Protein AF-A0A3D0UPE0-F1 (afdb_monomer_lite)

Secondary structure (DSSP, 8-state):
--HHHHHHHHHHHHHHHHHHHT-S-HHHHHHHHHHHHHHTTSS-HHHHHHGGG-HHHHHHHHHHHHHHHHHHHT--

Radius of gyration: 16.85 Å; chains: 1; bounding box: 33×20×51 Å

Structure (mmCIF, N/CA/C/O backbone):
data_AF-A0A3D0UPE0-F1
#
_entry.id   AF-A0A3D0UPE0-F1
#
loop_
_atom_site.group_PDB
_atom_site.id
_atom_site.type_symbol
_atom_site.label_atom_id
_atom_site.label_alt_id
_atom_site.label_comp_id
_atom_site.label_asym_id
_atom_site.label_entity_id
_atom_site.label_seq_id
_atom_site.pdbx_PDB_ins_code
_atom_site.Cartn_x
_atom_site.Cartn_y
_atom_site.Cartn_z
_atom_site.occupancy
_atom_site.B_iso_or_equiv
_atom_site.auth_seq_id
_atom_site.auth_comp_id
_atom_site.auth_asym_id
_atom_site.auth_atom_id
_atom_site.pdbx_PDB_model_num
ATOM 1 N N . MET A 1 1 ? -7.513 -11.813 22.551 1.00 56.59 1 MET A N 1
ATOM 2 C CA . MET A 1 1 ? -7.207 -11.103 21.292 1.00 56.59 1 MET A CA 1
ATOM 3 C C . MET A 1 1 ? -7.255 -9.621 21.595 1.00 56.59 1 MET A C 1
ATOM 5 O O . MET A 1 1 ? -8.267 -9.188 22.132 1.00 56.59 1 MET A O 1
ATOM 9 N N . THR A 1 2 ? -6.176 -8.873 21.365 1.00 89.50 2 THR A N 1
ATOM 10 C CA . THR A 1 2 ? -6.225 -7.409 21.510 1.00 89.50 2 THR A CA 1
ATOM 11 C C . THR A 1 2 ? -7.131 -6.831 20.421 1.00 89.50 2 THR A C 1
ATOM 13 O O . THR A 1 2 ? -7.277 -7.427 19.352 1.00 89.50 2 THR A O 1
ATOM 16 N N . LEU A 1 3 ? -7.780 -5.699 20.702 1.00 90.44 3 LEU A N 1
ATOM 17 C CA . LEU A 1 3 ? -8.706 -5.052 19.764 1.00 90.44 3 LEU A CA 1
ATOM 18 C C . LEU A 1 3 ? -8.022 -4.746 18.415 1.00 90.44 3 LEU A C 1
ATOM 20 O O . LEU A 1 3 ? -8.609 -4.954 17.358 1.00 90.44 3 LEU A O 1
ATOM 24 N N . GLU A 1 4 ? -6.751 -4.348 18.462 1.00 91.62 4 GLU A N 1
ATOM 25 C CA . GLU A 1 4 ? -5.898 -4.096 17.295 1.00 91.62 4 GLU A CA 1
ATOM 26 C C . GLU A 1 4 ? -5.746 -5.330 16.399 1.00 91.62 4 GLU A C 1
ATOM 28 O O . GLU A 1 4 ? -5.930 -5.240 15.188 1.00 91.62 4 GLU A O 1
ATOM 33 N N . ILE A 1 5 ? -5.480 -6.506 16.983 1.00 93.75 5 ILE A N 1
ATOM 34 C CA . ILE A 1 5 ? -5.331 -7.755 16.221 1.00 93.75 5 ILE A CA 1
ATOM 35 C C . ILE A 1 5 ? -6.634 -8.094 15.491 1.00 93.75 5 ILE A C 1
ATOM 37 O O . ILE A 1 5 ? -6.604 -8.484 14.325 1.00 93.75 5 ILE A O 1
ATOM 41 N N . ILE A 1 6 ? -7.783 -7.921 16.153 1.00 95.38 6 ILE A N 1
ATOM 42 C CA . ILE A 1 6 ? -9.093 -8.169 15.535 1.00 95.38 6 ILE A CA 1
ATOM 43 C C . ILE A 1 6 ? -9.301 -7.226 14.343 1.00 95.38 6 ILE A C 1
ATOM 45 O O . ILE A 1 6 ? -9.711 -7.684 13.277 1.00 95.38 6 ILE A O 1
ATOM 49 N N . LEU A 1 7 ? -8.973 -5.939 14.494 1.00 94.81 7 LEU A N 1
ATOM 50 C CA . LEU A 1 7 ? -9.072 -4.957 13.411 1.00 94.81 7 LEU A CA 1
ATOM 51 C C . LEU A 1 7 ? -8.188 -5.326 12.215 1.00 94.81 7 LEU A C 1
ATOM 53 O O . LEU A 1 7 ? -8.680 -5.332 11.087 1.00 94.81 7 LEU A O 1
ATOM 57 N N . VAL A 1 8 ? -6.926 -5.705 12.448 1.00 95.19 8 VAL A N 1
ATOM 58 C CA . VAL A 1 8 ? -6.021 -6.157 11.376 1.00 95.19 8 VAL A CA 1
ATOM 59 C C . VAL A 1 8 ? -6.620 -7.348 10.627 1.00 95.19 8 VAL A C 1
ATOM 61 O O . VAL A 1 8 ? -6.678 -7.337 9.397 1.00 95.19 8 VAL A O 1
ATOM 64 N N . PHE A 1 9 ? -7.108 -8.363 11.346 1.00 95.81 9 PHE A N 1
ATOM 65 C CA . PHE A 1 9 ? -7.698 -9.548 10.718 1.00 95.81 9 PHE A CA 1
ATOM 66 C C . PHE A 1 9 ? -8.935 -9.221 9.883 1.00 95.81 9 PHE A C 1
ATOM 68 O O . PHE A 1 9 ? -9.084 -9.762 8.787 1.00 95.81 9 PHE A O 1
ATOM 75 N N . VAL A 1 10 ? -9.801 -8.324 10.363 1.00 96.12 10 VAL A N 1
ATOM 76 C CA . VAL A 1 10 ? -10.974 -7.869 9.604 1.00 96.12 10 VAL A CA 1
ATOM 77 C C . VAL A 1 10 ? -10.545 -7.148 8.326 1.00 96.12 10 VAL A C 1
ATOM 79 O O . VAL A 1 10 ? -11.069 -7.458 7.257 1.00 96.12 10 VAL A O 1
ATOM 82 N N . ILE A 1 11 ? -9.564 -6.242 8.404 1.00 95.81 11 ILE A N 1
ATOM 83 C CA . ILE A 1 11 ? -9.048 -5.516 7.232 1.00 95.81 11 ILE A CA 1
ATOM 84 C C . ILE A 1 11 ? -8.477 -6.496 6.199 1.00 95.81 11 ILE A C 1
ATOM 86 O O . ILE A 1 11 ? -8.797 -6.391 5.015 1.00 95.81 11 ILE A O 1
ATOM 90 N N . ILE A 1 12 ? -7.687 -7.481 6.635 1.00 95.69 12 ILE A N 1
ATOM 91 C CA . ILE A 1 12 ? -7.120 -8.506 5.748 1.00 95.69 12 ILE A CA 1
ATOM 92 C C . ILE A 1 12 ? -8.227 -9.352 5.112 1.00 95.69 12 ILE A C 1
ATOM 94 O O . ILE A 1 12 ? -8.202 -9.572 3.903 1.00 95.69 12 ILE A O 1
ATOM 98 N N . ALA A 1 13 ? -9.216 -9.803 5.888 1.00 96.56 13 ALA A N 1
ATOM 99 C CA . ALA A 1 13 ? -10.323 -10.598 5.362 1.00 96.56 13 ALA A CA 1
ATOM 100 C C . ALA A 1 13 ? -11.106 -9.830 4.284 1.00 96.56 13 ALA A C 1
ATOM 102 O O . ALA A 1 13 ? -11.387 -10.376 3.216 1.00 96.56 13 ALA A O 1
ATOM 103 N N . VAL A 1 14 ? -11.393 -8.547 4.523 1.00 95.88 14 VAL A N 1
ATOM 104 C CA . VAL A 1 14 ? -12.043 -7.673 3.535 1.00 95.88 14 VAL A CA 1
ATOM 105 C C . VAL A 1 14 ? -11.166 -7.497 2.294 1.00 95.88 14 VAL A C 1
ATOM 107 O O . VAL A 1 14 ? -11.671 -7.625 1.181 1.00 95.88 14 VAL A O 1
ATOM 110 N N . ALA A 1 15 ? -9.861 -7.266 2.455 1.00 95.19 15 ALA A N 1
ATOM 111 C CA . ALA A 1 15 ? -8.931 -7.129 1.334 1.00 95.19 15 ALA A CA 1
ATOM 112 C C . ALA A 1 15 ? -8.896 -8.387 0.453 1.00 95.19 15 ALA A C 1
ATOM 114 O O . ALA A 1 15 ? -8.963 -8.286 -0.771 1.00 95.19 15 ALA A O 1
ATOM 115 N N . VAL A 1 16 ? -8.860 -9.573 1.068 1.00 95.44 16 VAL A N 1
ATOM 116 C CA . VAL A 1 16 ? -8.896 -10.860 0.359 1.00 95.44 16 VAL A CA 1
ATOM 117 C C . VAL A 1 16 ? -10.205 -11.022 -0.411 1.00 95.44 16 VAL A C 1
ATOM 119 O O . VAL A 1 16 ? -10.173 -11.375 -1.587 1.00 95.44 16 VAL A O 1
ATOM 122 N N . ILE A 1 17 ? -11.349 -10.718 0.208 1.00 95.81 17 ILE A N 1
ATOM 123 C CA . ILE A 1 17 ? -12.654 -10.779 -0.469 1.00 95.81 17 ILE A CA 1
ATOM 124 C C . ILE A 1 17 ? -12.684 -9.823 -1.668 1.00 95.81 17 ILE A C 1
ATOM 126 O O . ILE A 1 17 ? -13.153 -10.202 -2.741 1.00 95.81 17 ILE A O 1
ATOM 130 N N . LEU A 1 18 ? -12.160 -8.604 -1.513 1.00 94.56 18 LEU A N 1
ATOM 131 C CA . LEU A 1 18 ? -12.094 -7.625 -2.597 1.00 94.56 18 LEU A CA 1
ATOM 132 C C . LEU A 1 18 ? -11.188 -8.093 -3.739 1.00 94.56 18 LEU A C 1
ATOM 134 O O . LEU A 1 18 ? -11.609 -8.004 -4.892 1.00 94.56 18 LEU A O 1
ATOM 138 N N . PHE A 1 19 ? -10.010 -8.647 -3.439 1.00 92.38 19 PHE A N 1
ATOM 139 C CA . PHE A 1 19 ? -9.118 -9.208 -4.457 1.00 92.38 19 PHE A CA 1
ATOM 140 C C . PHE A 1 19 ? -9.748 -10.380 -5.205 1.00 92.38 19 PHE A C 1
ATOM 142 O O . PHE A 1 19 ? -9.710 -10.404 -6.430 1.00 92.38 19 PHE A O 1
ATOM 149 N N . VAL A 1 20 ? -10.375 -11.322 -4.496 1.00 94.50 20 VAL A N 1
ATOM 150 C CA . VAL A 1 20 ? -11.035 -12.477 -5.127 1.00 94.50 20 VAL A CA 1
ATOM 151 C C . VAL A 1 20 ? -12.249 -12.048 -5.952 1.00 94.50 20 VAL A C 1
ATOM 153 O O . VAL A 1 20 ? -12.569 -12.682 -6.953 1.00 94.50 20 VAL A O 1
ATOM 156 N N . SER A 1 21 ? -12.931 -10.970 -5.554 1.00 93.62 21 SER A N 1
ATOM 157 C CA . SER A 1 21 ? -14.090 -10.473 -6.294 1.00 93.62 21 SER A CA 1
ATOM 158 C C . SER A 1 21 ? -13.740 -9.875 -7.659 1.00 93.62 21 SER A C 1
ATOM 160 O O . SER A 1 21 ? -14.641 -9.756 -8.484 1.00 93.62 21 SER A O 1
ATOM 162 N N . ASP A 1 22 ? -12.483 -9.460 -7.869 1.00 90.31 22 ASP A N 1
ATOM 163 C CA . ASP A 1 22 ? -11.957 -8.796 -9.078 1.00 90.31 22 ASP A CA 1
ATOM 164 C C . ASP A 1 22 ?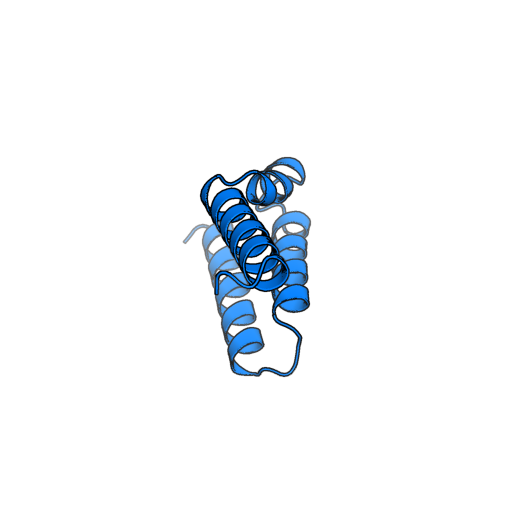 -12.810 -7.609 -9.588 1.00 90.31 22 ASP A C 1
ATOM 166 O O . ASP A 1 22 ? -12.706 -7.154 -10.724 1.00 90.31 22 ASP A O 1
ATOM 170 N N . LYS A 1 23 ? -13.692 -7.071 -8.733 1.00 91.50 23 LYS A N 1
ATOM 171 C CA . LYS A 1 23 ? -14.576 -5.943 -9.070 1.00 91.50 23 LYS A CA 1
ATOM 172 C C . LYS A 1 23 ? -13.844 -4.609 -9.041 1.00 91.50 23 LYS A C 1
ATOM 174 O O . LYS A 1 23 ? -14.299 -3.640 -9.644 1.00 91.50 23 LYS A O 1
ATOM 179 N N . LEU A 1 24 ? -12.758 -4.539 -8.278 1.00 92.31 24 LEU A N 1
ATOM 180 C CA . LEU A 1 24 ? -11.964 -3.340 -8.073 1.00 92.31 24 LEU A CA 1
ATOM 181 C C . LEU A 1 24 ? -10.530 -3.623 -8.490 1.00 92.31 24 LEU A C 1
ATOM 183 O O . LEU A 1 24 ? -9.983 -4.680 -8.189 1.00 92.31 24 LEU A O 1
ATOM 187 N N . ARG A 1 25 ? -9.908 -2.634 -9.133 1.00 94.31 25 ARG A N 1
ATOM 188 C CA . ARG A 1 25 ? -8.488 -2.689 -9.478 1.00 94.31 25 ARG A CA 1
ATOM 189 C C . ARG A 1 25 ? -7.660 -2.967 -8.226 1.00 94.31 25 ARG A C 1
ATOM 191 O O . ARG A 1 25 ? -7.868 -2.318 -7.201 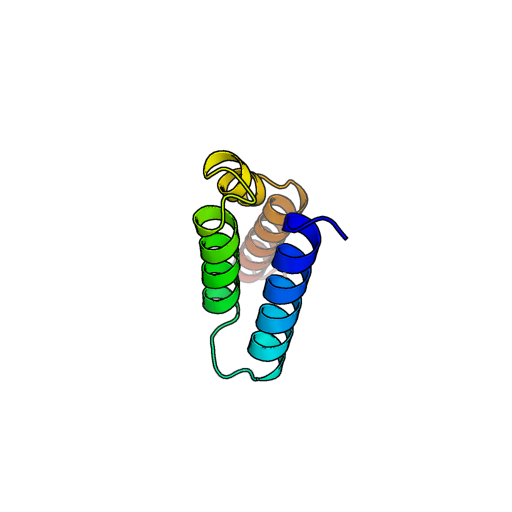1.00 94.31 25 ARG A O 1
ATOM 198 N N . VAL A 1 26 ? -6.684 -3.862 -8.354 1.00 91.00 26 VAL A N 1
ATOM 199 C CA . VAL A 1 26 ? -5.761 -4.250 -7.275 1.00 91.00 26 VAL A CA 1
ATOM 200 C C . VAL A 1 26 ? -5.132 -3.022 -6.609 1.00 91.00 26 VAL A C 1
ATOM 202 O O . VAL A 1 26 ? -5.129 -2.924 -5.384 1.00 91.00 26 VAL A O 1
ATOM 205 N N . ASP A 1 27 ? -4.711 -2.038 -7.407 1.00 93.19 27 ASP A N 1
ATOM 206 C CA . ASP A 1 27 ? -4.142 -0.771 -6.925 1.00 93.19 27 ASP A CA 1
ATOM 207 C C . ASP A 1 27 ? -5.101 -0.019 -5.986 1.00 93.19 27 ASP A C 1
ATOM 209 O O . ASP A 1 27 ? -4.698 0.540 -4.967 1.00 93.19 27 ASP A O 1
ATOM 213 N N . LEU A 1 28 ? -6.396 -0.023 -6.315 1.00 94.62 28 LEU A N 1
ATOM 214 C CA . LEU A 1 28 ? -7.427 0.671 -5.550 1.00 94.62 28 LEU A CA 1
ATOM 215 C C . LEU A 1 28 ? -7.725 -0.061 -4.239 1.00 94.62 28 LEU A C 1
ATOM 217 O O . LEU A 1 28 ? -7.884 0.579 -3.203 1.00 94.62 28 LEU A O 1
ATOM 221 N N . VAL A 1 29 ? -7.736 -1.397 -4.261 1.00 95.50 29 VAL A N 1
ATOM 222 C CA . VAL A 1 29 ? -7.844 -2.213 -3.042 1.00 95.50 29 VAL A CA 1
ATOM 223 C C . VAL A 1 29 ? -6.654 -1.956 -2.118 1.00 95.50 29 VAL A C 1
ATOM 225 O O . VAL A 1 29 ? -6.857 -1.725 -0.927 1.00 95.50 29 VAL A O 1
ATOM 228 N N . ALA A 1 30 ? -5.432 -1.904 -2.655 1.00 92.94 30 ALA A N 1
ATOM 229 C CA . ALA A 1 30 ? -4.236 -1.592 -1.875 1.00 92.94 30 ALA A CA 1
ATOM 230 C C . ALA A 1 30 ? -4.318 -0.203 -1.214 1.00 92.94 30 ALA A C 1
ATOM 232 O O . ALA A 1 30 ? -4.044 -0.080 -0.018 1.00 92.94 30 ALA A O 1
ATOM 233 N N . LEU A 1 31 ? -4.766 0.826 -1.948 1.00 94.31 31 LEU A N 1
ATOM 234 C CA . LEU A 1 31 ? -4.992 2.160 -1.376 1.00 94.31 31 LEU A CA 1
ATOM 235 C C . LEU A 1 31 ? -6.060 2.155 -0.275 1.00 94.31 31 LEU A C 1
ATOM 237 O O . LEU A 1 31 ? -5.878 2.817 0.745 1.00 94.31 31 LEU A O 1
ATOM 241 N N . MET A 1 32 ? -7.160 1.417 -0.452 1.00 94.94 32 MET A N 1
ATOM 242 C CA . MET A 1 32 ? -8.209 1.317 0.569 1.00 94.94 32 MET A CA 1
ATOM 243 C C . MET A 1 32 ? -7.710 0.638 1.845 1.00 94.94 32 MET A C 1
ATOM 245 O O . MET A 1 32 ? -8.045 1.090 2.937 1.00 94.94 32 MET A O 1
ATOM 249 N N . VAL A 1 33 ? -6.893 -0.412 1.726 1.00 95.12 33 VAL A N 1
ATOM 250 C CA . VAL A 1 33 ? -6.277 -1.081 2.884 1.00 95.12 33 VAL A CA 1
ATOM 251 C C . VAL A 1 33 ? -5.337 -0.129 3.616 1.00 95.12 33 VAL A C 1
ATOM 253 O O . VAL A 1 33 ? -5.431 -0.000 4.836 1.00 95.12 33 VAL A O 1
ATOM 256 N N . LEU A 1 34 ? -4.479 0.585 2.882 1.00 94.88 34 LEU A N 1
ATOM 257 C CA . LEU A 1 34 ? -3.578 1.582 3.459 1.00 94.88 34 LEU A CA 1
ATOM 258 C C . LEU A 1 34 ? -4.364 2.677 4.200 1.00 94.88 34 LEU A C 1
ATOM 260 O O . LEU A 1 34 ? -4.052 2.998 5.346 1.00 94.88 34 LEU A O 1
ATOM 264 N N . ALA A 1 35 ? -5.423 3.204 3.576 1.00 94.94 35 ALA A N 1
ATOM 265 C CA . ALA A 1 35 ? -6.299 4.203 4.179 1.00 94.94 35 ALA A CA 1
ATOM 266 C C . ALA A 1 35 ? -7.003 3.669 5.434 1.00 94.94 35 ALA A C 1
ATOM 268 O O . ALA A 1 35 ? -7.038 4.360 6.448 1.00 94.94 35 ALA A O 1
ATOM 269 N N . ALA A 1 36 ? -7.519 2.437 5.404 1.00 95.62 36 ALA A N 1
ATOM 270 C CA . ALA A 1 36 ? -8.165 1.813 6.556 1.00 95.62 36 ALA A CA 1
ATOM 271 C C . ALA A 1 36 ? -7.200 1.660 7.742 1.00 95.62 36 ALA A C 1
ATOM 273 O O . ALA A 1 36 ? -7.572 1.973 8.872 1.00 95.62 36 ALA A O 1
ATOM 274 N N . LEU A 1 37 ? -5.956 1.239 7.498 1.00 94.62 37 LEU A N 1
ATOM 275 C CA . LEU A 1 37 ? -4.939 1.091 8.545 1.00 94.62 37 LEU A CA 1
ATOM 276 C C . LEU A 1 37 ? -4.569 2.435 9.194 1.00 94.62 37 LEU A C 1
ATOM 278 O O . LEU A 1 37 ? -4.451 2.512 10.416 1.00 94.62 37 LEU A O 1
ATOM 282 N N . VAL A 1 38 ? -4.441 3.503 8.400 1.00 94.94 38 VAL A N 1
ATOM 283 C CA . VAL A 1 38 ? -4.148 4.850 8.921 1.00 94.94 38 VAL A CA 1
ATOM 284 C C . VAL A 1 38 ? -5.354 5.437 9.665 1.00 94.94 38 VAL A C 1
ATOM 286 O O . VAL A 1 38 ? -5.200 5.969 10.761 1.00 94.94 38 VAL A O 1
ATOM 289 N N . LEU A 1 39 ? -6.567 5.320 9.110 1.00 95.12 39 LEU A N 1
ATOM 290 C CA . LEU A 1 39 ? -7.792 5.859 9.720 1.00 95.12 39 LEU A CA 1
ATOM 291 C C . LEU A 1 39 ? -8.172 5.155 11.026 1.00 95.12 39 LEU A C 1
ATOM 293 O O . LEU A 1 39 ? -8.712 5.788 11.928 1.00 95.12 39 LEU A O 1
ATOM 297 N N . THR A 1 40 ? -7.889 3.856 11.137 1.00 93.75 40 THR A N 1
ATOM 298 C CA . THR A 1 40 ? -8.087 3.096 12.383 1.00 93.75 40 THR A CA 1
ATOM 299 C C . THR A 1 40 ? -6.995 3.355 13.423 1.00 93.75 40 THR A C 1
ATOM 301 O O . THR A 1 40 ? -7.113 2.875 14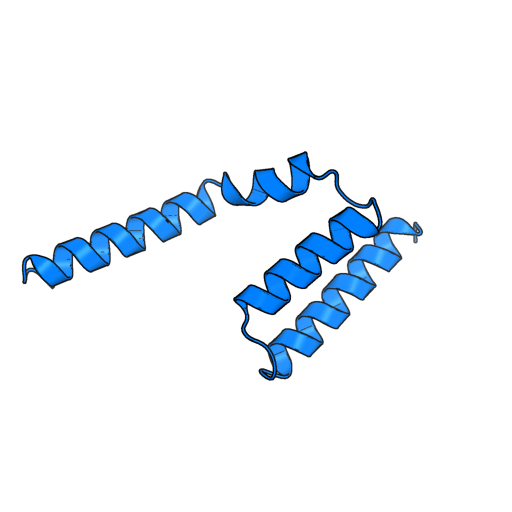.547 1.00 93.75 40 THR A O 1
ATOM 304 N N . GLY A 1 41 ? -5.949 4.117 13.077 1.00 91.94 41 GLY A N 1
ATOM 305 C CA . GLY A 1 41 ? -4.831 4.421 13.970 1.00 91.94 41 GLY A CA 1
ATOM 306 C C . GLY A 1 41 ? -3.917 3.225 14.247 1.00 91.94 41 GLY A C 1
ATOM 307 O O . GLY A 1 41 ? -3.104 3.292 15.163 1.00 91.94 41 GLY A O 1
ATOM 308 N N . LEU A 1 42 ? -4.043 2.142 13.471 1.00 92.19 42 LEU A N 1
ATOM 309 C CA . LEU A 1 42 ? -3.199 0.949 13.590 1.00 92.19 42 LEU A CA 1
ATOM 310 C C . LEU A 1 42 ? -1.753 1.229 13.173 1.00 92.19 42 LEU A C 1
ATOM 312 O O . LEU A 1 42 ? -0.834 0.599 13.687 1.00 92.19 42 LEU A O 1
ATOM 316 N N . ILE A 1 43 ? -1.561 2.157 12.232 1.00 93.94 43 ILE A N 1
ATOM 317 C CA . ILE A 1 43 ? -0.247 2.620 11.779 1.00 93.94 43 ILE A CA 1
ATOM 318 C C . ILE A 1 43 ? -0.243 4.141 11.644 1.00 93.94 43 ILE A C 1
ATOM 320 O O . ILE A 1 43 ? -1.275 4.755 11.353 1.00 93.94 43 ILE A O 1
ATOM 324 N N . THR A 1 44 ? 0.925 4.761 11.802 1.00 94.69 44 THR A N 1
ATOM 325 C CA . THR A 1 44 ? 1.062 6.194 11.529 1.00 94.69 44 THR A CA 1
ATOM 326 C C . THR A 1 44 ? 1.111 6.462 10.016 1.00 94.69 44 THR A C 1
ATOM 328 O O . THR A 1 44 ? 1.459 5.573 9.232 1.00 94.69 44 THR A O 1
ATOM 331 N N . PRO A 1 45 ? 0.825 7.697 9.559 1.00 91.69 45 PRO A N 1
ATOM 332 C CA . PRO A 1 45 ? 1.013 8.060 8.154 1.00 91.69 45 PRO A CA 1
ATOM 333 C C . PRO A 1 45 ? 2.455 7.844 7.666 1.00 91.69 45 PRO A C 1
ATOM 335 O O . PRO A 1 45 ? 2.664 7.465 6.516 1.00 91.69 45 PRO A O 1
ATOM 338 N N . ALA A 1 46 ? 3.449 8.047 8.539 1.00 92.31 46 ALA A N 1
ATOM 339 C CA . ALA A 1 46 ? 4.853 7.806 8.216 1.00 92.31 46 ALA A CA 1
ATOM 340 C C . ALA A 1 46 ? 5.134 6.310 7.986 1.00 92.31 46 ALA A C 1
ATOM 342 O O . ALA A 1 46 ? 5.804 5.955 7.015 1.00 92.31 46 ALA A O 1
ATOM 343 N N . ASP A 1 47 ? 4.555 5.433 8.811 1.00 91.50 47 ASP A N 1
ATOM 344 C CA . ASP A 1 47 ? 4.670 3.980 8.641 1.00 91.50 47 ASP A CA 1
ATOM 345 C C . ASP A 1 47 ? 4.001 3.514 7.344 1.00 91.50 47 ASP A C 1
ATOM 347 O O . ASP A 1 47 ? 4.559 2.690 6.620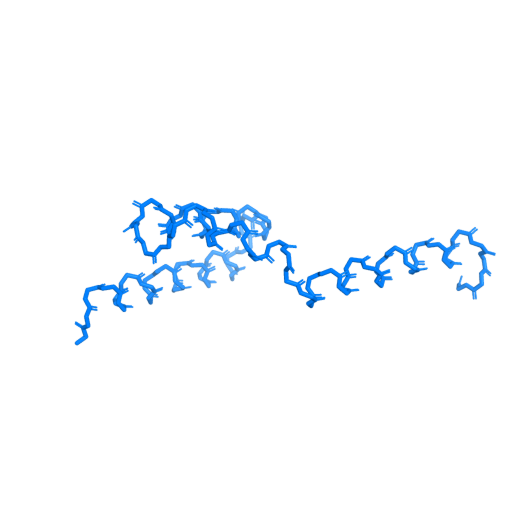 1.00 91.50 47 ASP A O 1
ATOM 351 N N . ALA A 1 48 ? 2.848 4.089 6.992 1.00 90.81 48 ALA A N 1
ATOM 352 C CA . ALA A 1 48 ? 2.176 3.815 5.722 1.00 90.81 48 ALA A CA 1
ATOM 353 C C . ALA A 1 48 ? 3.064 4.161 4.508 1.00 90.81 48 ALA A C 1
ATOM 355 O O . ALA A 1 48 ? 3.137 3.400 3.542 1.00 90.81 48 ALA A O 1
ATOM 356 N N . LEU A 1 49 ? 3.783 5.286 4.574 1.00 89.56 49 LEU A N 1
ATOM 357 C CA . LEU A 1 49 ? 4.726 5.723 3.539 1.00 89.56 49 LEU A CA 1
ATOM 358 C C . LEU A 1 49 ? 5.999 4.864 3.486 1.00 89.56 49 LEU A C 1
ATOM 360 O O . LEU A 1 49 ? 6.576 4.693 2.410 1.00 89.56 49 LEU A O 1
ATOM 364 N N . SER A 1 50 ? 6.418 4.276 4.611 1.00 91.06 50 SER A N 1
ATOM 365 C CA . SER A 1 50 ? 7.623 3.437 4.678 1.00 91.06 50 SER A CA 1
ATOM 366 C C . SER A 1 50 ? 7.568 2.229 3.729 1.00 91.06 50 SER A C 1
ATOM 368 O O . SER A 1 50 ? 8.596 1.831 3.174 1.00 91.06 50 SER A O 1
ATOM 370 N N . GLY A 1 51 ? 6.366 1.714 3.440 1.00 86.81 51 GLY A N 1
ATOM 371 C CA . GLY A 1 51 ? 6.152 0.616 2.495 1.00 86.81 51 GLY A CA 1
ATOM 372 C C . GLY A 1 51 ? 6.629 0.919 1.068 1.00 86.81 51 GLY A C 1
ATOM 373 O O . GLY A 1 51 ? 7.097 0.013 0.380 1.00 86.81 51 GLY A O 1
ATOM 374 N N . PHE A 1 52 ? 6.602 2.185 0.639 1.00 87.75 52 PHE A N 1
ATOM 375 C CA . PHE A 1 52 ? 7.107 2.599 -0.678 1.00 87.75 52 PHE A CA 1
ATOM 376 C C . PHE A 1 52 ? 8.637 2.599 -0.758 1.00 87.75 52 PHE A C 1
ATOM 378 O O . PHE A 1 52 ? 9.198 2.428 -1.837 1.00 87.75 52 PHE A O 1
ATOM 385 N N . SER A 1 53 ? 9.317 2.748 0.381 1.00 91.44 53 SER A N 1
ATOM 386 C CA . SER A 1 53 ? 10.780 2.659 0.480 1.00 91.44 53 SER A CA 1
ATOM 387 C C . SER A 1 53 ? 11.295 1.230 0.685 1.00 91.44 53 SER A C 1
ATOM 389 O O . SER A 1 53 ? 12.487 1.023 0.907 1.00 91.44 53 SER A O 1
ATOM 391 N N . ASN A 1 54 ? 10.414 0.227 0.616 1.00 93.94 54 ASN A N 1
ATOM 392 C CA . ASN A 1 54 ? 10.786 -1.166 0.818 1.00 93.94 54 ASN A CA 1
ATOM 393 C C . ASN A 1 54 ? 11.773 -1.632 -0.280 1.00 93.94 54 ASN A C 1
ATOM 395 O O . ASN A 1 54 ? 11.429 -1.573 -1.466 1.00 93.94 54 ASN A O 1
ATOM 399 N N . PRO A 1 55 ? 12.963 -2.157 0.082 1.00 94.81 55 PRO A N 1
ATOM 400 C CA . PRO A 1 55 ? 13.961 -2.617 -0.885 1.00 94.81 55 PRO A CA 1
ATOM 401 C C . PRO A 1 55 ? 13.424 -3.630 -1.903 1.00 94.81 55 PRO A C 1
ATOM 403 O O . PRO A 1 55 ? 13.832 -3.605 -3.063 1.00 94.81 55 PRO A O 1
ATOM 406 N N . ALA A 1 56 ? 12.479 -4.491 -1.511 1.00 94.69 56 ALA A N 1
ATOM 407 C CA . ALA A 1 56 ? 11.851 -5.447 -2.419 1.00 94.69 56 ALA A CA 1
ATOM 408 C C . ALA A 1 56 ? 10.979 -4.743 -3.472 1.00 94.69 56 ALA A C 1
ATOM 410 O O . ALA A 1 56 ? 11.079 -5.060 -4.656 1.00 94.69 56 ALA A O 1
ATOM 411 N N . VAL A 1 57 ? 10.185 -3.742 -3.072 1.00 93.38 57 VAL A N 1
ATOM 412 C CA . VAL A 1 57 ? 9.359 -2.938 -3.994 1.00 93.38 57 VAL A CA 1
ATOM 413 C C . VAL A 1 57 ? 10.247 -2.186 -4.986 1.00 93.38 57 VAL A C 1
ATOM 415 O O . VAL A 1 57 ? 10.011 -2.245 -6.193 1.00 93.38 57 VAL A O 1
ATOM 418 N N . ILE A 1 58 ? 11.313 -1.550 -4.493 1.00 95.06 58 ILE A N 1
ATOM 419 C CA . ILE A 1 58 ? 12.292 -0.836 -5.327 1.00 95.06 58 ILE A CA 1
ATOM 420 C C . ILE A 1 58 ? 12.969 -1.796 -6.316 1.00 95.06 58 ILE A C 1
ATOM 422 O O . ILE A 1 58 ? 13.149 -1.458 -7.485 1.00 95.06 58 ILE A O 1
ATOM 426 N N . THR A 1 59 ? 13.301 -3.012 -5.878 1.00 96.38 59 THR A N 1
ATOM 427 C CA . THR A 1 59 ? 13.916 -4.032 -6.742 1.00 96.38 59 THR A CA 1
ATOM 428 C C . THR A 1 59 ? 12.982 -4.442 -7.879 1.00 96.38 59 THR A C 1
ATOM 430 O O . THR A 1 59 ? 13.406 -4.489 -9.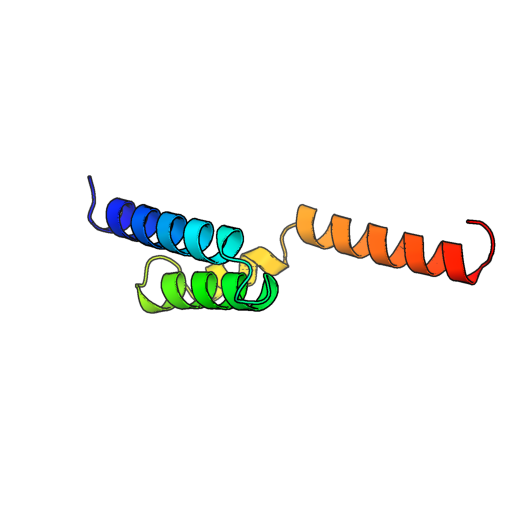032 1.00 96.38 59 THR A O 1
ATOM 433 N N . VAL A 1 60 ? 11.702 -4.686 -7.584 1.00 95.62 60 VAL A N 1
ATOM 434 C CA . VAL A 1 60 ? 10.692 -5.016 -8.604 1.00 95.62 60 VAL A CA 1
ATOM 435 C C . VAL A 1 60 ? 10.577 -3.890 -9.635 1.00 95.62 60 VAL A C 1
ATOM 437 O O . VAL A 1 60 ? 10.597 -4.151 -10.838 1.00 95.62 60 VAL A O 1
ATOM 440 N N . TRP A 1 61 ? 10.545 -2.635 -9.181 1.00 95.38 61 TRP A N 1
ATOM 441 C CA . TRP A 1 61 ? 10.564 -1.464 -10.062 1.00 95.38 61 TRP A CA 1
ATOM 442 C C . TRP A 1 61 ? 11.806 -1.423 -10.957 1.00 95.38 61 TRP A C 1
ATOM 444 O O . TRP A 1 61 ? 11.683 -1.229 -12.166 1.00 95.38 61 TRP A O 1
ATOM 454 N N . ALA A 1 62 ? 12.993 -1.644 -10.391 1.00 96.62 62 ALA A N 1
ATOM 455 C CA . ALA A 1 62 ? 14.238 -1.668 -11.152 1.00 96.62 62 ALA A CA 1
ATOM 456 C C . ALA A 1 62 ? 14.226 -2.758 -12.236 1.00 96.62 62 ALA A C 1
ATOM 458 O O . ALA A 1 62 ? 14.604 -2.491 -13.375 1.00 96.62 62 ALA A O 1
ATOM 459 N N . VAL A 1 63 ? 13.730 -3.958 -11.920 1.00 96.81 63 VAL A N 1
ATOM 460 C CA . VAL A 1 63 ? 13.597 -5.054 -12.894 1.00 96.81 63 VAL A CA 1
ATOM 461 C C . VAL A 1 63 ? 12.623 -4.690 -14.017 1.00 96.81 63 VAL A C 1
ATOM 463 O O . VAL A 1 63 ? 12.937 -4.933 -15.183 1.00 96.81 63 VAL A O 1
ATOM 466 N N . PHE A 1 64 ? 11.487 -4.053 -13.713 1.00 95.12 64 PHE A N 1
ATOM 467 C CA . PHE A 1 64 ? 10.561 -3.573 -14.747 1.00 95.12 64 PHE A CA 1
ATOM 468 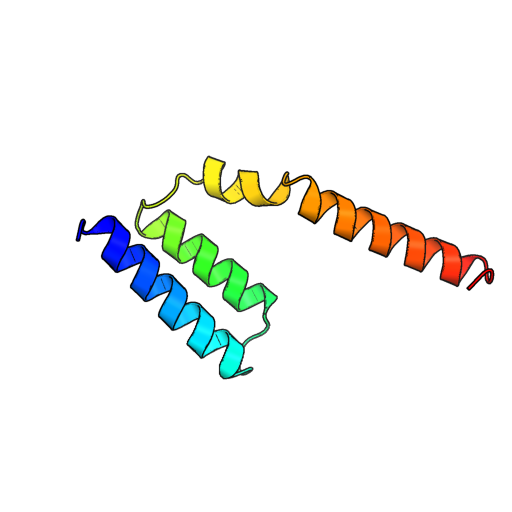C C . PHE A 1 64 ? 11.197 -2.515 -15.658 1.00 95.12 64 PHE A C 1
ATOM 470 O O . PHE A 1 64 ? 11.033 -2.579 -16.878 1.00 95.12 64 PHE A O 1
ATOM 477 N N . ILE A 1 65 ? 11.961 -1.576 -15.093 1.00 95.94 65 ILE A N 1
ATOM 478 C CA . ILE A 1 65 ? 12.697 -0.566 -15.869 1.00 95.94 65 ILE A CA 1
ATOM 479 C C . ILE A 1 65 ? 13.729 -1.237 -16.782 1.00 95.94 65 ILE A C 1
ATOM 481 O O . ILE A 1 65 ? 13.784 -0.924 -17.972 1.00 95.94 65 ILE A O 1
ATOM 485 N N . LEU A 1 66 ? 14.518 -2.178 -16.254 1.00 96.00 66 LEU A N 1
ATOM 486 C CA . LEU A 1 66 ? 15.517 -2.922 -17.026 1.00 96.00 66 LEU A CA 1
ATOM 487 C C . LEU A 1 66 ? 14.875 -3.738 -18.154 1.00 96.00 66 LEU A C 1
ATOM 489 O O . LEU A 1 66 ? 15.357 -3.690 -19.283 1.00 96.00 66 LEU A O 1
ATOM 493 N N . SER A 1 67 ? 13.766 -4.431 -17.879 1.00 94.50 67 SER A N 1
ATOM 494 C CA . SER A 1 67 ? 13.001 -5.178 -18.885 1.00 94.50 67 SER A CA 1
ATOM 495 C C . SER A 1 67 ? 12.504 -4.262 -20.010 1.00 94.50 67 SER A C 1
ATOM 497 O O . SER A 1 67 ? 12.686 -4.568 -21.190 1.00 94.50 67 SER A O 1
ATOM 499 N N . GLY A 1 68 ? 11.963 -3.090 -19.661 1.00 94.50 68 GLY A N 1
ATOM 500 C CA . GLY A 1 68 ? 11.538 -2.092 -20.641 1.00 94.50 68 GLY A CA 1
ATOM 501 C C . GLY A 1 68 ? 12.697 -1.512 -21.457 1.00 94.50 68 GLY A C 1
ATOM 502 O O . GLY A 1 68 ? 12.555 -1.305 -22.662 1.00 94.50 68 GLY A O 1
ATOM 503 N N . ALA A 1 69 ? 13.852 -1.268 -20.832 1.00 94.56 69 ALA A N 1
ATOM 504 C CA . ALA A 1 69 ? 15.048 -0.789 -21.523 1.00 94.56 69 ALA A CA 1
ATOM 505 C C . ALA A 1 69 ? 15.585 -1.831 -22.515 1.00 94.56 69 ALA A C 1
ATOM 507 O O . ALA A 1 69 ? 15.893 -1.483 -23.653 1.00 94.56 69 ALA A O 1
ATOM 508 N N . LEU A 1 70 ? 15.626 -3.103 -22.111 1.00 95.31 70 LEU A N 1
ATOM 509 C CA . LEU A 1 70 ? 16.096 -4.211 -22.941 1.00 95.31 70 LEU A CA 1
ATOM 510 C C . LEU A 1 70 ? 15.192 -4.453 -24.159 1.00 95.31 70 LEU A C 1
ATOM 512 O O . LEU A 1 70 ? 15.679 -4.667 -25.267 1.00 95.31 70 LEU A O 1
ATOM 516 N N . SER A 1 71 ? 13.874 -4.349 -23.967 1.00 93.62 71 SER A N 1
ATOM 517 C CA . SER A 1 71 ? 12.899 -4.437 -25.060 1.00 93.62 71 SER A CA 1
ATOM 518 C C . SER A 1 71 ? 13.058 -3.285 -26.063 1.00 93.62 71 SER A C 1
ATOM 520 O O . SER A 1 71 ? 12.961 -3.493 -27.270 1.00 93.62 71 SER A O 1
ATOM 522 N N . ARG A 1 72 ? 13.379 -2.069 -25.595 1.00 92.50 72 ARG A N 1
ATOM 523 C CA . ARG A 1 72 ? 13.636 -0.913 -26.477 1.00 92.50 72 ARG A CA 1
ATOM 524 C C . ARG A 1 72 ? 14.930 -1.032 -27.278 1.00 92.50 72 ARG A C 1
ATOM 526 O O . ARG A 1 72 ? 15.001 -0.470 -28.366 1.00 92.50 72 ARG A O 1
ATOM 533 N N . THR A 1 73 ? 15.946 -1.713 -26.751 1.00 92.19 73 THR A N 1
ATOM 534 C CA . THR A 1 73 ? 17.226 -1.917 -27.448 1.00 92.19 73 THR A CA 1
ATOM 535 C C . THR A 1 73 ? 17.212 -3.128 -28.385 1.00 92.19 73 THR A C 1
ATOM 537 O O . THR A 1 73 ? 18.186 -3.334 -29.104 1.00 92.19 73 THR A O 1
ATOM 540 N N . GLY A 1 74 ? 16.123 -3.908 -28.410 1.00 82.38 74 GLY A N 1
ATOM 541 C CA . GLY A 1 74 ? 15.961 -5.077 -29.283 1.00 82.38 74 GLY A CA 1
ATOM 542 C C . GLY A 1 74 ? 16.817 -6.281 -28.883 1.00 82.38 74 GLY A C 1
ATOM 543 O O . GLY A 1 74 ? 17.043 -7.170 -29.697 1.00 82.38 74 GLY A O 1
ATOM 544 N N . VAL A 1 75 ? 17.335 -6.289 -27.652 1.00 85.00 75 VAL A N 1
ATOM 545 C CA . VAL A 1 75 ? 18.143 -7.396 -27.113 1.00 85.00 75 VAL A CA 1
ATOM 546 C C . VAL A 1 75 ? 17.253 -8.515 -26.544 1.00 85.00 75 VAL A C 1
ATOM 548 O O . VAL A 1 75 ? 17.727 -9.637 -26.379 1.00 85.00 75 VAL A O 1
ATOM 551 N N . ALA A 1 76 ? 15.980 -8.217 -26.259 1.00 62.50 76 ALA A N 1
ATOM 552 C CA . ALA A 1 76 ? 14.949 -9.159 -25.816 1.00 62.50 76 ALA A CA 1
ATOM 553 C C . ALA A 1 76 ? 13.870 -9.363 -26.882 1.00 62.50 76 ALA A C 1
ATOM 555 O O . ALA A 1 76 ? 13.556 -8.374 -27.585 1.00 62.50 76 ALA A O 1
#

pLDDT: mean 92.65, std 6.06, range [56.59, 96.81]

Sequence (76 aa):
MTLEIILVFVIIAVAVILFVSDKLRVDLVALMVLAALVLTGLITPADALSGFSNPAVITVWAVFILSGALSRTGVA

Foldseek 3Di:
DPPLVVQLVVLVVVLVVCVVVVPDDNVVSLVVSLVSCCVVVVDPPVRSVVVCVDPVNVVVVVVVVVVVVCVVVVVD